Protein AF-H8GX59-F1 (afdb_monomer)

Structure (mmCIF, N/CA/C/O backbone):
data_AF-H8GX59-F1
#
_entry.id   AF-H8GX59-F1
#
loop_
_atom_site.group_PDB
_atom_site.id
_atom_site.type_symbol
_atom_site.label_atom_id
_atom_site.label_alt_id
_atom_site.label_comp_id
_atom_site.label_asym_id
_atom_site.label_entity_id
_atom_site.label_seq_id
_atom_site.pdbx_PDB_ins_code
_atom_site.Cartn_x
_atom_site.Cartn_y
_atom_site.Cartn_z
_atom_site.occupancy
_atom_site.B_iso_or_equiv
_atom_site.auth_seq_id
_atom_site.auth_comp_id
_atom_site.auth_asym_id
_atom_site.auth_atom_id
_atom_site.pdbx_PDB_model_num
ATOM 1 N N . MET A 1 1 ? -15.824 -10.157 12.066 1.00 67.88 1 MET A N 1
ATOM 2 C CA . MET A 1 1 ? -14.384 -10.454 12.194 1.00 67.88 1 MET A CA 1
ATOM 3 C C . MET A 1 1 ? -13.680 -9.460 13.105 1.00 67.88 1 MET A C 1
ATOM 5 O O . MET A 1 1 ? -13.380 -9.862 14.214 1.00 67.88 1 MET A O 1
ATOM 9 N N . LEU A 1 2 ? -13.534 -8.173 12.753 1.00 68.44 2 LEU A N 1
ATOM 10 C CA . LEU A 1 2 ? -12.880 -7.199 13.652 1.00 68.44 2 LEU A CA 1
ATOM 11 C C . LEU A 1 2 ? -13.638 -6.976 14.981 1.00 68.44 2 LEU A C 1
ATOM 13 O O . LEU A 1 2 ? -13.069 -7.161 16.046 1.00 68.44 2 LEU A O 1
ATOM 17 N N . ARG A 1 3 ? -14.955 -6.701 14.947 1.00 72.81 3 ARG A N 1
ATOM 18 C CA . ARG A 1 3 ? -15.782 -6.595 16.178 1.00 72.81 3 ARG A CA 1
ATOM 19 C C . ARG A 1 3 ? -15.859 -7.890 16.990 1.00 72.81 3 ARG A C 1
ATOM 21 O O . ARG A 1 3 ? -16.157 -7.851 18.172 1.00 72.81 3 ARG A O 1
ATOM 28 N N . ALA A 1 4 ? -15.619 -9.022 16.334 1.00 84.50 4 ALA A N 1
ATOM 29 C CA . ALA A 1 4 ? -15.566 -10.331 16.974 1.00 84.50 4 ALA A CA 1
ATOM 30 C C . ALA A 1 4 ? -14.150 -10.668 17.481 1.00 84.50 4 ALA A C 1
ATOM 32 O O . ALA A 1 4 ? -13.923 -11.796 17.894 1.00 84.50 4 ALA A O 1
ATOM 33 N N . GLN A 1 5 ? -13.203 -9.723 17.380 1.00 81.81 5 GLN A N 1
ATOM 34 C CA . GLN A 1 5 ? -11.788 -9.877 17.736 1.00 81.81 5 GLN A CA 1
ATOM 35 C C . GLN A 1 5 ? -11.103 -11.078 17.062 1.00 81.81 5 GLN A C 1
ATOM 37 O O . GLN A 1 5 ? -10.162 -11.652 17.591 1.00 81.81 5 GLN A O 1
ATOM 42 N N . ALA A 1 6 ? -11.574 -11.452 15.871 1.00 89.00 6 ALA A N 1
ATOM 43 C CA . ALA A 1 6 ? -11.079 -12.609 15.129 1.00 89.00 6 ALA A CA 1
ATOM 44 C C . ALA A 1 6 ? -9.944 -12.268 14.144 1.00 89.00 6 ALA A C 1
ATOM 46 O O . ALA A 1 6 ? -9.426 -13.165 13.487 1.00 89.00 6 ALA A O 1
ATOM 47 N N . LEU A 1 7 ? -9.605 -10.984 13.975 1.00 89.38 7 LEU A N 1
ATOM 48 C CA . LEU A 1 7 ? -8.544 -10.518 13.078 1.00 89.38 7 LEU A CA 1
ATOM 49 C C . LEU A 1 7 ? -7.741 -9.402 13.745 1.00 89.38 7 LEU A C 1
ATOM 51 O O . LEU A 1 7 ? -8.330 -8.413 14.181 1.00 89.38 7 LEU A O 1
ATOM 55 N N . ASP A 1 8 ? -6.413 -9.525 13.722 1.00 91.06 8 ASP A N 1
ATOM 56 C CA . ASP A 1 8 ? -5.488 -8.472 14.163 1.00 91.06 8 ASP A CA 1
ATOM 57 C C . ASP A 1 8 ? -5.298 -7.370 13.118 1.00 91.06 8 ASP A C 1
ATOM 59 O O . ASP A 1 8 ? -4.964 -6.236 13.457 1.00 91.06 8 ASP A O 1
ATOM 63 N N . TYR A 1 9 ? -5.459 -7.695 11.835 1.00 94.88 9 TYR A N 1
ATOM 64 C CA . TYR A 1 9 ? -5.364 -6.739 10.737 1.00 94.88 9 TYR A CA 1
ATOM 65 C C . TYR A 1 9 ? -6.082 -7.253 9.485 1.00 94.88 9 TYR A C 1
ATOM 67 O O . TYR A 1 9 ? -6.420 -8.432 9.364 1.00 94.88 9 TYR A O 1
ATOM 75 N N . CYS A 1 10 ? -6.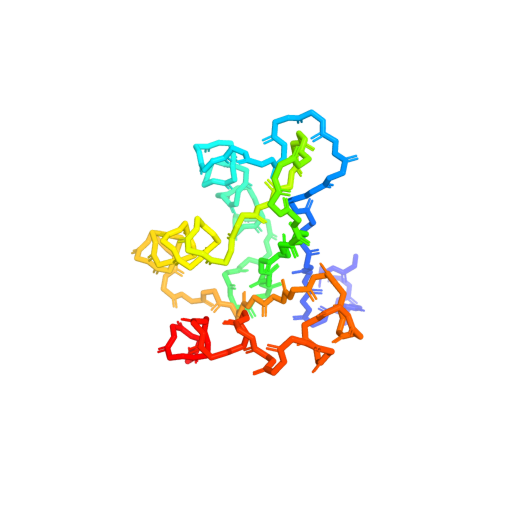288 -6.354 8.529 1.00 95.69 10 CYS A N 1
ATOM 76 C CA . CYS A 1 10 ? -6.702 -6.662 7.171 1.00 95.69 10 CYS A CA 1
ATOM 77 C C . CYS A 1 10 ? -5.674 -6.105 6.187 1.00 95.69 10 CYS A C 1
ATOM 79 O O . CYS A 1 10 ? -5.092 -5.044 6.418 1.00 95.69 10 CYS A O 1
ATOM 81 N N . ALA A 1 11 ? -5.462 -6.824 5.087 1.00 96.75 11 ALA A N 1
ATOM 82 C CA . ALA A 1 11 ? -4.502 -6.449 4.066 1.00 96.75 11 ALA A CA 1
ATOM 83 C C . ALA A 1 11 ? -5.182 -6.336 2.689 1.00 96.75 11 ALA A C 1
ATOM 85 O O . ALA A 1 11 ? -5.115 -7.284 1.901 1.00 96.75 11 ALA A O 1
ATOM 86 N N . PRO A 1 12 ? -5.912 -5.235 2.403 1.00 97.19 12 PRO A N 1
ATOM 87 C CA . PRO A 1 12 ? -6.509 -5.023 1.089 1.00 97.19 12 PRO A CA 1
ATOM 88 C C . PRO A 1 12 ? -5.461 -5.096 -0.026 1.00 97.19 12 PRO A C 1
ATOM 90 O O . PRO A 1 12 ? -4.372 -4.525 0.071 1.00 97.19 12 PRO A O 1
ATOM 93 N N . GLN A 1 13 ? -5.812 -5.824 -1.085 1.00 97.56 13 GLN A N 1
ATOM 94 C CA . GLN A 1 13 ? -4.948 -6.111 -2.225 1.00 97.56 13 GLN A CA 1
ATOM 95 C C . GLN A 1 13 ? -5.254 -5.121 -3.348 1.00 97.56 13 GLN A C 1
ATOM 97 O O . GLN A 1 13 ? -6.342 -5.148 -3.919 1.00 97.56 13 GLN A O 1
ATOM 102 N N . TYR A 1 14 ? -4.296 -4.257 -3.670 1.00 97.81 14 TYR A N 1
ATOM 103 C CA . TYR A 1 14 ? -4.393 -3.312 -4.777 1.00 97.81 14 TYR A CA 1
ATOM 104 C C . TYR A 1 14 ? -3.608 -3.863 -5.969 1.00 97.81 14 TYR A C 1
ATOM 106 O O . TYR A 1 14 ? -2.532 -3.378 -6.290 1.00 97.81 14 TYR A O 1
ATOM 114 N N . TYR A 1 15 ? -4.083 -4.957 -6.568 1.00 96.75 15 TYR A N 1
ATOM 115 C CA . TYR A 1 15 ? -3.551 -5.501 -7.822 1.00 96.75 15 TYR A CA 1
ATOM 116 C C . TYR A 1 15 ? -4.499 -6.529 -8.444 1.00 96.75 15 TYR A C 1
ATOM 118 O O . TYR A 1 15 ? -5.355 -7.082 -7.756 1.00 96.75 15 TYR A O 1
ATOM 126 N N . GLY A 1 16 ? -4.300 -6.838 -9.729 1.00 92.75 16 GLY A N 1
ATOM 127 C CA . GLY A 1 16 ? -4.966 -7.969 -10.393 1.00 92.75 16 GLY A CA 1
ATOM 128 C C . GLY A 1 16 ? -6.438 -7.735 -10.747 1.00 92.75 16 GLY A C 1
ATOM 129 O O . GLY A 1 16 ? -7.176 -8.694 -10.963 1.00 92.75 16 GLY A O 1
ATOM 130 N N . GLY A 1 17 ? -6.869 -6.476 -10.805 1.00 92.69 17 GLY A N 1
ATOM 131 C CA . GLY A 1 17 ? -8.219 -6.089 -11.195 1.00 92.69 17 GLY A CA 1
ATOM 132 C C . GLY A 1 17 ? -8.288 -4.608 -11.571 1.00 92.69 17 GLY A C 1
ATOM 133 O O . GLY A 1 17 ? -7.396 -3.853 -11.182 1.00 92.69 17 GLY A O 1
ATOM 134 N N . PRO A 1 18 ? -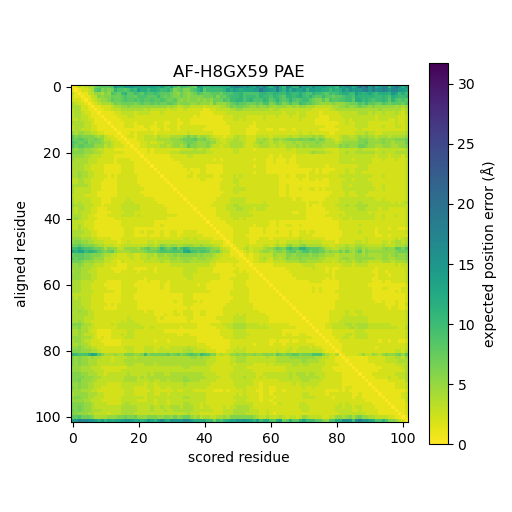9.338 -4.180 -12.293 1.00 93.38 18 PRO A N 1
ATOM 135 C CA . PRO A 1 18 ? -9.408 -2.838 -12.859 1.00 93.38 18 PRO A CA 1
ATOM 136 C C . PRO A 1 18 ? -9.171 -1.745 -11.816 1.00 93.38 18 PRO A C 1
ATOM 138 O O . PRO A 1 18 ? -9.776 -1.773 -10.745 1.00 93.38 18 PRO A O 1
ATOM 141 N N . GLN A 1 19 ? -8.321 -0.771 -12.154 1.00 91.25 19 GLN A N 1
ATOM 142 C CA . GLN A 1 19 ? -7.997 0.405 -11.328 1.00 91.25 19 GLN A CA 1
ATOM 143 C C . GLN A 1 19 ? -7.199 0.092 -10.055 1.00 91.25 19 GLN A C 1
ATOM 145 O O . GLN A 1 19 ? -6.826 1.005 -9.321 1.00 91.25 19 GLN A O 1
ATOM 150 N N . LEU A 1 20 ? -6.862 -1.173 -9.786 1.00 95.12 20 LEU A N 1
ATOM 151 C CA . LEU A 1 20 ? -6.114 -1.531 -8.581 1.00 95.12 20 LEU A CA 1
ATOM 152 C C . LEU A 1 20 ? -4.630 -1.132 -8.652 1.00 95.12 20 LEU A C 1
ATOM 154 O O . LEU A 1 20 ? -3.959 -1.127 -7.625 1.00 95.12 20 LEU A O 1
ATOM 158 N N . GLY A 1 21 ? -4.136 -0.736 -9.829 1.00 93.31 21 GLY A N 1
ATOM 159 C CA . GLY A 1 21 ? -2.840 -0.070 -10.012 1.00 93.31 21 GLY A CA 1
ATOM 160 C C . GLY A 1 21 ? -2.884 1.466 -9.926 1.00 93.31 21 GLY A C 1
ATOM 161 O O . GLY A 1 21 ? -1.873 2.111 -10.198 1.00 93.31 21 GLY A O 1
ATOM 162 N N . ASP A 1 22 ? -4.037 2.069 -9.606 1.00 95.56 22 ASP A N 1
ATOM 163 C CA . ASP A 1 22 ? -4.226 3.525 -9.585 1.00 95.56 22 ASP A CA 1
ATOM 164 C C . ASP A 1 2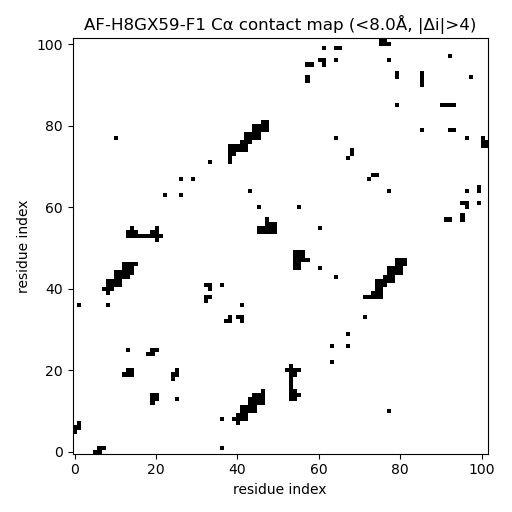2 ? -3.982 4.120 -8.173 1.00 95.56 22 ASP A C 1
ATOM 166 O O . ASP A 1 22 ? -4.642 3.727 -7.202 1.00 95.56 22 ASP A O 1
ATOM 170 N N . PRO A 1 23 ? -3.064 5.099 -8.021 1.00 96.56 23 PRO A N 1
ATOM 171 C CA . PRO A 1 23 ? -2.799 5.754 -6.738 1.00 96.56 23 PRO A CA 1
ATOM 172 C C . PRO A 1 23 ? -3.990 6.485 -6.112 1.00 96.56 23 PRO A C 1
ATOM 174 O O . PRO A 1 23 ? -4.120 6.479 -4.888 1.00 96.56 23 PRO A O 1
ATOM 177 N N . ALA A 1 24 ? -4.825 7.152 -6.908 1.00 97.00 24 ALA A N 1
ATOM 178 C CA . ALA A 1 24 ? -5.986 7.883 -6.411 1.00 97.00 24 ALA A CA 1
ATOM 179 C C . ALA A 1 24 ? -7.049 6.910 -5.899 1.00 97.00 24 ALA A C 1
ATOM 181 O O . ALA A 1 24 ? -7.514 7.057 -4.767 1.00 97.00 24 ALA A O 1
ATOM 182 N N . TYR A 1 25 ? -7.338 5.858 -6.675 1.00 96.88 25 TYR A N 1
ATOM 183 C CA . TYR A 1 25 ? -8.260 4.806 -6.247 1.00 96.88 25 TYR A CA 1
ATOM 184 C C . TYR A 1 25 ? -7.810 4.167 -4.929 1.00 96.88 25 TYR A C 1
ATOM 186 O O . TYR A 1 25 ? -8.606 4.042 -3.995 1.00 96.88 25 TYR A O 1
ATOM 194 N N . LEU A 1 26 ? -6.523 3.810 -4.820 1.00 97.81 26 LEU A N 1
ATOM 195 C CA . LEU A 1 26 ? -5.963 3.249 -3.593 1.00 97.81 26 LEU A CA 1
ATOM 196 C C . LEU A 1 26 ? -6.184 4.190 -2.406 1.00 97.81 26 LEU A C 1
ATOM 198 O O . LEU A 1 26 ? -6.698 3.752 -1.380 1.00 97.81 26 LEU A O 1
ATOM 202 N N . LEU A 1 27 ? -5.824 5.472 -2.526 1.00 97.81 27 LEU A N 1
ATOM 203 C CA . LEU A 1 27 ? -5.916 6.429 -1.418 1.00 97.81 27 LEU A CA 1
ATOM 204 C C . LEU A 1 27 ? -7.358 6.650 -0.941 1.00 97.81 27 LEU A C 1
ATOM 206 O O . LEU A 1 27 ? -7.587 6.755 0.269 1.00 97.81 27 LEU A O 1
ATOM 210 N N . ASP A 1 28 ? -8.318 6.702 -1.861 1.00 97.56 28 ASP A N 1
ATOM 211 C CA . ASP A 1 28 ? -9.728 6.895 -1.523 1.00 97.56 28 ASP A CA 1
ATOM 212 C C . ASP A 1 28 ? -10.356 5.626 -0.944 1.00 97.56 28 ASP A C 1
ATOM 214 O O . ASP A 1 28 ? -11.072 5.676 0.061 1.00 97.56 28 ASP A O 1
ATOM 218 N N . ASN A 1 29 ? -10.027 4.460 -1.500 1.00 97.69 29 ASN A N 1
ATOM 219 C CA . ASN A 1 29 ? -10.486 3.187 -0.961 1.00 97.69 29 ASN A CA 1
ATOM 220 C C . ASN A 1 29 ? -9.882 2.903 0.426 1.00 97.69 29 ASN A C 1
ATOM 222 O O . ASN A 1 29 ? -10.575 2.413 1.320 1.00 97.69 29 ASN A O 1
ATOM 226 N N . LEU A 1 30 ? -8.621 3.281 0.651 1.00 97.88 30 LEU A N 1
ATOM 227 C CA . LEU A 1 30 ? -7.946 3.120 1.937 1.00 97.88 30 LEU A CA 1
ATOM 228 C C . LEU A 1 30 ? -8.634 3.910 3.056 1.00 97.88 30 LEU A C 1
ATOM 230 O O . LEU A 1 30 ? -8.720 3.415 4.178 1.00 97.88 30 LEU A O 1
ATOM 234 N N . ALA A 1 31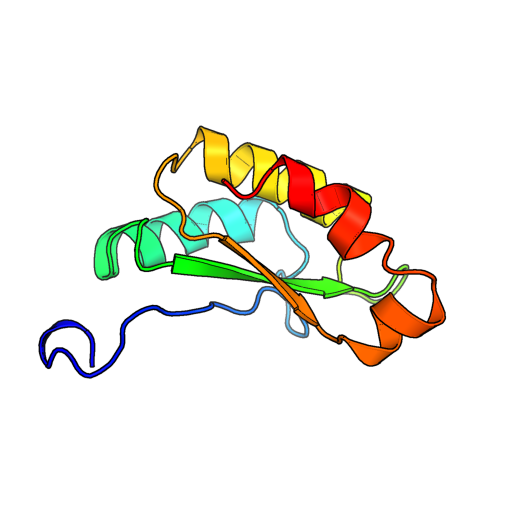 ? -9.215 5.077 2.753 1.00 98.06 31 ALA A N 1
ATOM 235 C CA . ALA A 1 31 ? -10.023 5.830 3.714 1.00 98.06 31 ALA A CA 1
ATOM 236 C C . ALA A 1 31 ? -11.207 5.003 4.248 1.00 98.06 31 ALA A C 1
ATOM 238 O O . ALA A 1 31 ? -11.561 5.104 5.423 1.00 98.06 31 ALA A O 1
ATOM 239 N N . THR A 1 32 ? -11.793 4.142 3.409 1.00 97.06 32 THR A N 1
ATOM 240 C CA . THR A 1 32 ? -12.868 3.232 3.826 1.00 97.06 32 THR A CA 1
ATOM 241 C C . THR A 1 32 ? -12.348 2.149 4.764 1.00 97.06 32 THR A C 1
ATOM 243 O O . THR A 1 32 ? -12.952 1.930 5.813 1.00 97.06 32 THR A O 1
ATOM 246 N N . TRP A 1 33 ? -11.219 1.514 4.443 1.00 97.31 33 TRP A N 1
ATOM 247 C CA . TRP A 1 33 ? -10.606 0.507 5.316 1.00 97.31 33 TRP A CA 1
ATOM 248 C C . TRP A 1 33 ? -10.219 1.082 6.674 1.00 97.31 33 TRP A C 1
ATOM 250 O O . TRP A 1 33 ? -10.582 0.515 7.701 1.00 97.31 33 TRP A O 1
ATOM 260 N N . VAL A 1 34 ? -9.568 2.246 6.684 1.00 97.31 34 VAL A N 1
ATOM 261 C CA . VAL A 1 34 ? -9.182 2.948 7.914 1.00 97.31 34 VAL A CA 1
ATOM 262 C C . VAL A 1 34 ? -10.412 3.313 8.744 1.00 97.31 34 VAL A C 1
ATOM 264 O O . VAL A 1 34 ? -10.418 3.081 9.948 1.00 97.31 34 VAL A O 1
ATOM 267 N N . ARG A 1 35 ? -11.489 3.812 8.123 1.00 96.06 35 ARG A N 1
ATOM 268 C CA . ARG A 1 35 ? -12.745 4.120 8.830 1.00 96.06 35 ARG A CA 1
ATOM 269 C C . ARG A 1 35 ? -13.393 2.880 9.453 1.00 96.06 35 ARG A C 1
ATOM 271 O O . ARG A 1 35 ? -14.025 2.987 10.498 1.00 96.06 35 ARG A O 1
ATOM 278 N N . LEU A 1 36 ? -13.304 1.730 8.787 1.00 93.38 36 LEU A N 1
ATOM 279 C CA . LEU A 1 36 ? -13.929 0.491 9.252 1.00 93.38 36 LEU A CA 1
ATOM 280 C C . LEU A 1 36 ? -13.112 -0.218 10.332 1.00 93.38 36 LEU A C 1
ATOM 282 O O . LEU A 1 36 ? -13.711 -0.866 11.192 1.00 93.38 36 LEU A O 1
ATOM 286 N N . LEU A 1 37 ? -11.781 -0.142 10.252 1.00 93.88 37 LEU A N 1
ATOM 287 C CA . LEU A 1 37 ? -10.892 -1.000 11.030 1.00 93.88 37 LEU A CA 1
ATOM 288 C C . LEU A 1 37 ? -9.969 -0.263 11.999 1.00 93.88 37 LEU A C 1
ATOM 290 O O . LEU A 1 37 ? -9.488 -0.908 12.917 1.00 93.88 37 LEU A O 1
ATOM 294 N N . GLY A 1 38 ? -9.728 1.037 11.821 1.00 95.19 38 GLY A N 1
ATOM 295 C CA . GLY A 1 38 ? -8.578 1.719 12.424 1.00 95.19 38 GLY A CA 1
ATOM 296 C C . GLY A 1 38 ? -7.324 1.545 11.561 1.00 95.19 38 GLY A C 1
ATOM 297 O O . GLY A 1 38 ? -7.141 0.521 10.901 1.00 95.19 38 GLY A O 1
ATOM 298 N N . ALA A 1 39 ? -6.466 2.564 11.501 1.00 96.81 39 ALA A N 1
ATOM 299 C CA . ALA A 1 39 ? -5.288 2.547 10.625 1.00 96.81 39 ALA A CA 1
ATOM 300 C C . ALA A 1 39 ? -4.265 1.475 11.053 1.00 96.81 39 ALA A C 1
ATOM 302 O O . ALA A 1 39 ? -3.676 0.795 10.213 1.00 96.81 39 ALA A O 1
ATOM 303 N N . GLU A 1 40 ? -4.136 1.260 12.357 1.00 95.75 40 GLU A N 1
ATOM 304 C CA . GLU A 1 40 ? -3.276 0.283 13.031 1.00 95.75 40 GLU A CA 1
ATOM 305 C C . GLU A 1 40 ? -3.622 -1.183 12.715 1.00 95.75 40 GLU A C 1
ATOM 307 O O . GLU A 1 40 ? -2.828 -2.100 12.965 1.00 95.75 40 GLU A O 1
ATOM 312 N N . HIS A 1 41 ? -4.789 -1.396 12.108 1.00 96.06 41 HIS A N 1
ATOM 313 C CA . HIS A 1 41 ? -5.288 -2.687 11.655 1.00 96.06 41 HIS A CA 1
ATOM 314 C C . HIS A 1 41 ? -5.252 -2.837 10.125 1.00 96.06 41 HIS A C 1
ATOM 316 O O . HIS A 1 41 ? -5.779 -3.817 9.601 1.00 96.06 41 HIS A O 1
ATOM 322 N N . VAL A 1 42 ? -4.641 -1.905 9.382 1.00 97.75 42 VAL A N 1
ATOM 323 C CA . VAL A 1 42 ? -4.609 -1.932 7.908 1.00 97.75 42 VAL A CA 1
ATOM 324 C C . VAL A 1 42 ? -3.183 -2.054 7.373 1.00 97.75 42 VAL A C 1
ATOM 326 O O . VAL A 1 42 ? -2.309 -1.248 7.692 1.00 97.75 42 VAL A O 1
ATOM 329 N N . VAL A 1 43 ? -2.970 -3.045 6.504 1.00 97.94 43 VAL A N 1
ATOM 330 C CA . VAL A 1 43 ? -1.732 -3.270 5.742 1.00 97.94 43 VAL A CA 1
ATOM 331 C C . VAL A 1 43 ? -2.016 -3.080 4.248 1.00 97.94 43 VAL A C 1
ATOM 333 O O . VAL A 1 43 ? -2.978 -3.630 3.730 1.00 97.94 43 VAL A O 1
ATOM 336 N N . VAL A 1 44 ? -1.195 -2.328 3.516 1.00 98.31 44 VAL A N 1
ATOM 337 C CA . VAL A 1 44 ? -1.431 -2.069 2.080 1.00 98.31 44 VAL A CA 1
ATOM 338 C C . VAL A 1 44 ? -0.739 -3.121 1.205 1.00 98.31 44 VAL A C 1
ATOM 340 O O . VAL A 1 44 ? 0.481 -3.266 1.265 1.00 98.31 44 VAL A O 1
ATOM 343 N N . GLY A 1 45 ? -1.496 -3.859 0.390 1.00 98.06 45 GLY A N 1
ATOM 344 C CA . GLY A 1 45 ? -0.957 -4.885 -0.508 1.00 98.06 45 GLY A CA 1
ATOM 345 C C . GLY A 1 45 ? -0.692 -4.391 -1.925 1.00 98.06 45 GLY A C 1
ATOM 346 O O . GLY A 1 45 ? -1.611 -3.903 -2.580 1.00 98.06 45 GLY A O 1
ATOM 347 N N . PHE A 1 46 ? 0.528 -4.592 -2.425 1.00 98.00 46 PHE A N 1
ATOM 348 C CA . PHE A 1 46 ? 0.942 -4.228 -3.784 1.00 98.00 46 PHE A CA 1
ATOM 349 C C . PHE A 1 46 ? 1.336 -5.462 -4.595 1.00 98.00 46 PHE A C 1
ATOM 351 O O . PHE A 1 46 ? 2.150 -6.261 -4.144 1.00 98.00 46 PHE A O 1
ATOM 358 N N . GLY A 1 47 ? 0.819 -5.601 -5.813 1.00 96.38 47 GLY A N 1
ATOM 359 C CA . GLY A 1 47 ? 1.278 -6.607 -6.772 1.00 96.38 47 GLY A CA 1
ATOM 360 C C . GLY A 1 47 ? 2.307 -5.983 -7.697 1.00 96.38 47 GLY A C 1
ATOM 361 O O . GLY A 1 47 ? 2.021 -4.958 -8.312 1.00 96.38 47 GLY A O 1
ATOM 362 N N . LEU A 1 48 ? 3.497 -6.576 -7.799 1.00 95.06 48 LEU A N 1
ATOM 363 C CA . LEU A 1 48 ? 4.622 -5.952 -8.496 1.00 95.06 48 LEU A CA 1
ATOM 364 C C . LEU A 1 48 ? 4.887 -6.593 -9.846 1.00 95.06 48 LEU A C 1
ATOM 366 O O . LEU A 1 48 ? 5.347 -7.732 -9.923 1.00 95.06 48 LEU A O 1
ATOM 370 N N . HIS A 1 49 ? 4.661 -5.832 -10.907 1.00 90.75 49 HIS A N 1
ATOM 371 C CA . HIS A 1 49 ? 5.056 -6.227 -12.246 1.00 90.75 49 HIS A CA 1
ATOM 372 C C . HIS A 1 49 ? 5.131 -4.997 -13.145 1.00 90.75 49 HIS A C 1
ATOM 374 O O . HIS A 1 49 ? 4.116 -4.389 -13.481 1.00 90.75 49 HIS A O 1
ATOM 380 N N . ALA A 1 50 ? 6.338 -4.640 -13.582 1.00 83.06 50 ALA A N 1
ATOM 381 C CA . ALA A 1 50 ? 6.495 -3.576 -14.562 1.00 83.06 50 ALA A CA 1
ATOM 382 C C . ALA A 1 50 ? 5.840 -4.005 -15.887 1.00 83.06 50 ALA A C 1
ATOM 384 O O . ALA A 1 50 ? 6.135 -5.081 -16.405 1.00 83.06 50 ALA A O 1
ATOM 385 N N . GLY A 1 51 ? 4.929 -3.183 -16.410 1.00 83.56 51 GLY A N 1
ATOM 386 C CA . GLY A 1 51 ? 4.321 -3.378 -17.729 1.00 83.56 51 GLY A CA 1
ATOM 387 C C . GLY A 1 51 ? 3.049 -4.230 -17.780 1.00 83.56 51 GLY A C 1
ATOM 388 O O . GLY A 1 51 ? 2.500 -4.373 -18.868 1.00 83.56 51 GLY A O 1
ATOM 389 N N . LEU A 1 52 ? 2.552 -4.758 -16.653 1.00 89.00 52 LEU A N 1
ATOM 390 C CA . LEU A 1 52 ? 1.201 -5.330 -16.610 1.00 89.00 52 LEU A CA 1
ATOM 391 C C . LEU A 1 52 ? 0.185 -4.268 -16.167 1.00 89.00 52 LEU A C 1
ATO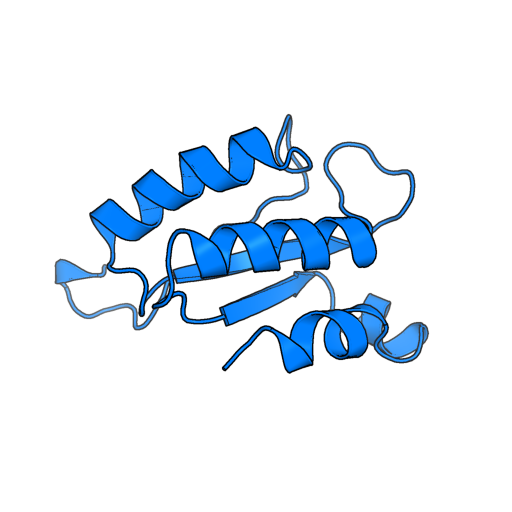M 393 O O . LEU A 1 52 ? 0.481 -3.499 -15.248 1.00 89.00 52 LEU A O 1
ATOM 397 N N . PRO A 1 53 ? -1.007 -4.218 -16.791 1.00 89.88 53 PRO A N 1
ATOM 398 C CA . PRO A 1 53 ? -2.086 -3.363 -16.312 1.00 89.88 53 PRO A CA 1
ATOM 399 C C . PRO A 1 53 ? -2.490 -3.787 -14.900 1.00 89.88 53 PRO A C 1
ATOM 401 O O . PRO A 1 53 ? -2.444 -4.970 -14.576 1.00 89.88 53 PRO A O 1
ATOM 404 N N . ASP A 1 54 ? -2.877 -2.825 -14.065 1.00 93.19 54 ASP A N 1
ATOM 405 C CA . ASP A 1 54 ? -3.315 -3.063 -12.683 1.00 93.19 54 ASP A CA 1
ATOM 406 C C . ASP A 1 54 ? -2.254 -3.691 -11.753 1.00 93.19 54 ASP A C 1
ATOM 408 O O . ASP A 1 54 ? -2.583 -4.247 -10.702 1.00 93.19 54 ASP A O 1
ATOM 412 N N . TYR A 1 55 ? -0.974 -3.581 -12.121 1.00 95.12 55 TYR A N 1
ATOM 413 C CA . TYR A 1 55 ? 0.180 -3.902 -11.280 1.00 95.12 55 TYR A CA 1
ATOM 414 C C . TYR A 1 55 ? 1.063 -2.670 -11.081 1.00 95.12 55 TYR A C 1
ATOM 416 O O . TYR A 1 55 ? 1.023 -1.697 -11.835 1.00 95.12 55 TYR A O 1
ATOM 424 N N . TRP A 1 56 ? 1.887 -2.721 -10.041 1.00 96.56 56 TRP A N 1
ATOM 425 C CA . TRP A 1 56 ? 2.742 -1.623 -9.622 1.00 96.56 56 TRP A CA 1
ATOM 426 C C . TRP A 1 56 ? 4.190 -1.848 -10.043 1.00 96.56 56 TRP A C 1
ATOM 428 O O . TRP A 1 56 ? 4.688 -2.975 -10.098 1.00 96.56 56 TRP A O 1
ATOM 438 N N . THR A 1 57 ? 4.901 -0.744 -10.249 1.00 95.44 57 THR A N 1
ATOM 439 C CA . THR A 1 57 ? 6.359 -0.716 -10.094 1.00 95.44 57 THR A CA 1
ATOM 440 C C . THR A 1 57 ? 6.710 -0.466 -8.627 1.00 95.44 57 THR A C 1
ATOM 442 O O . THR A 1 57 ? 5.913 0.111 -7.883 1.00 95.44 57 THR A O 1
ATOM 445 N N . GLU A 1 58 ? 7.914 -0.845 -8.201 1.00 95.44 58 GLU A N 1
ATOM 446 C CA . GLU A 1 58 ? 8.391 -0.628 -6.828 1.00 95.44 58 GLU A CA 1
ATOM 447 C C . GLU A 1 58 ? 8.365 0.858 -6.458 1.00 95.44 58 GLU A C 1
ATOM 449 O O . GLU A 1 58 ? 7.923 1.235 -5.375 1.00 95.44 58 GLU A O 1
ATOM 454 N N . ASP A 1 59 ? 8.774 1.715 -7.392 1.00 95.44 59 ASP A N 1
ATOM 455 C CA . ASP A 1 59 ? 8.784 3.162 -7.208 1.00 95.44 59 ASP A CA 1
ATOM 456 C C . ASP A 1 59 ? 7.369 3.752 -7.113 1.00 95.44 59 ASP A C 1
ATOM 458 O O . ASP A 1 59 ? 7.124 4.658 -6.310 1.00 95.44 59 ASP A O 1
ATOM 462 N N . ALA A 1 60 ? 6.418 3.257 -7.914 1.00 96.38 60 ALA A N 1
ATOM 463 C CA . ALA A 1 60 ? 5.024 3.688 -7.825 1.00 96.38 60 ALA A CA 1
ATOM 464 C C . ALA A 1 60 ? 4.383 3.239 -6.504 1.00 96.38 60 ALA A C 1
ATOM 466 O O . ALA A 1 60 ? 3.705 4.044 -5.859 1.00 96.38 60 ALA A O 1
ATOM 467 N N . ALA A 1 61 ? 4.649 2.003 -6.071 1.00 97.38 61 ALA A N 1
ATOM 468 C CA . ALA A 1 61 ? 4.198 1.481 -4.786 1.00 97.38 61 ALA A CA 1
ATOM 469 C C . ALA A 1 61 ? 4.781 2.293 -3.617 1.00 97.38 61 ALA A C 1
ATOM 471 O O . ALA A 1 61 ? 4.028 2.774 -2.773 1.00 97.38 61 ALA A O 1
ATOM 472 N N . ALA A 1 62 ? 6.095 2.544 -3.604 1.00 97.50 62 ALA A N 1
ATOM 473 C CA . ALA A 1 62 ? 6.760 3.315 -2.552 1.00 97.50 62 ALA A CA 1
ATOM 474 C C . ALA A 1 62 ? 6.225 4.750 -2.449 1.00 97.50 62 ALA A C 1
ATOM 476 O O . ALA A 1 62 ? 5.878 5.210 -1.359 1.00 97.50 62 ALA A O 1
ATOM 477 N N . ARG A 1 63 ? 6.087 5.455 -3.582 1.00 97.94 63 ARG A N 1
ATOM 478 C CA . ARG A 1 63 ? 5.521 6.816 -3.597 1.00 97.94 63 ARG A CA 1
ATOM 479 C C . ARG A 1 63 ? 4.075 6.843 -3.116 1.00 97.94 63 ARG A C 1
ATOM 481 O O . ARG A 1 63 ? 3.691 7.753 -2.382 1.00 97.94 63 ARG A O 1
ATOM 488 N N . THR A 1 64 ? 3.275 5.866 -3.525 1.00 98.25 64 THR A N 1
ATOM 489 C CA . THR A 1 64 ? 1.862 5.796 -3.141 1.00 98.25 64 THR A CA 1
ATOM 490 C C . THR A 1 64 ? 1.718 5.450 -1.665 1.00 98.25 64 THR A C 1
ATOM 492 O O . THR A 1 64 ? 0.957 6.109 -0.960 1.00 98.25 64 THR A O 1
ATOM 495 N N . TYR A 1 65 ? 2.516 4.509 -1.160 1.00 98.06 65 TYR A N 1
ATOM 496 C CA . TYR A 1 65 ? 2.549 4.174 0.258 1.00 98.06 65 TYR A CA 1
ATOM 497 C C . TYR A 1 65 ? 3.014 5.352 1.125 1.00 98.06 65 TYR A C 1
ATOM 499 O O . TYR A 1 65 ? 2.406 5.621 2.157 1.00 98.06 65 TYR A O 1
ATOM 507 N N . ALA A 1 66 ? 4.015 6.125 0.689 1.00 98.06 66 ALA A N 1
ATOM 508 C CA . ALA A 1 66 ? 4.431 7.339 1.396 1.00 98.06 66 ALA A CA 1
ATOM 509 C C . ALA A 1 66 ? 3.282 8.360 1.516 1.00 98.06 66 ALA A C 1
ATOM 511 O O . ALA A 1 66 ? 3.066 8.924 2.588 1.00 98.06 66 ALA A O 1
ATOM 512 N N . ARG A 1 67 ? 2.49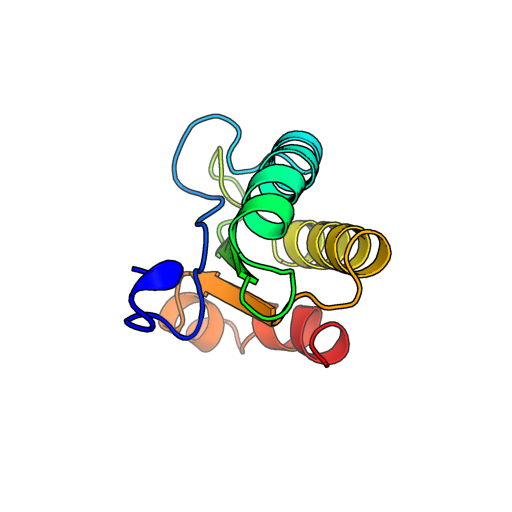2 8.552 0.448 1.00 98.19 67 ARG A N 1
ATOM 513 C CA . ARG A 1 67 ? 1.283 9.399 0.478 1.00 98.19 67 ARG A CA 1
ATOM 514 C C . ARG A 1 67 ? 0.212 8.830 1.407 1.00 98.19 67 ARG A C 1
ATOM 516 O O . ARG A 1 67 ? -0.392 9.579 2.171 1.00 98.19 67 ARG A O 1
ATOM 523 N N . ALA A 1 68 ? 0.002 7.516 1.371 1.00 98.00 68 ALA A N 1
ATOM 524 C CA . ALA A 1 68 ? -0.940 6.834 2.249 1.00 98.00 68 ALA A CA 1
ATOM 525 C C . ALA A 1 68 ? -0.553 6.999 3.725 1.00 98.00 68 ALA A C 1
ATOM 527 O O . ALA A 1 68 ? -1.400 7.378 4.524 1.00 98.00 68 ALA A O 1
ATOM 528 N N . AR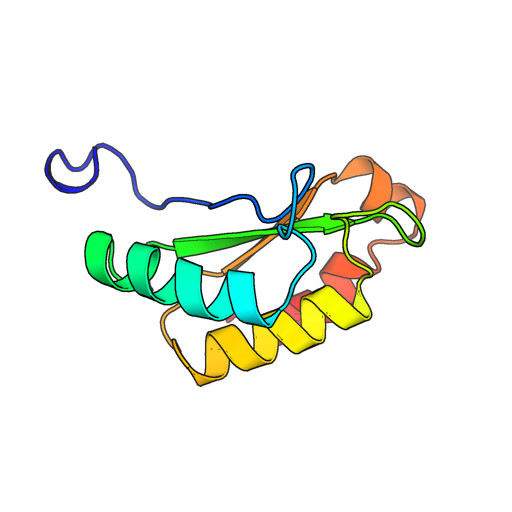G A 1 69 ? 0.725 6.812 4.080 1.00 97.19 69 ARG A N 1
ATOM 529 C CA . ARG A 1 69 ? 1.250 7.042 5.438 1.00 97.19 69 ARG A CA 1
ATOM 530 C C . ARG A 1 69 ? 1.160 8.501 5.866 1.00 97.19 69 ARG A C 1
ATOM 532 O O . ARG A 1 69 ? 0.836 8.760 7.017 1.00 97.19 69 ARG A O 1
ATOM 539 N N . ALA A 1 70 ? 1.397 9.454 4.966 1.00 97.19 70 ALA A N 1
ATOM 540 C CA . ALA A 1 70 ? 1.209 10.870 5.281 1.00 97.19 70 ALA A CA 1
ATOM 541 C C . ALA A 1 70 ? -0.260 11.196 5.611 1.00 97.19 70 ALA A C 1
ATOM 543 O O . ALA A 1 70 ? -0.527 11.973 6.524 1.00 97.19 70 ALA A O 1
ATOM 544 N N . ARG A 1 71 ? -1.215 10.578 4.899 1.00 97.62 71 ARG A N 1
ATOM 545 C CA . ARG A 1 71 ? -2.660 10.743 5.139 1.00 97.62 71 ARG A CA 1
ATOM 546 C C . ARG A 1 71 ? -3.158 9.951 6.354 1.00 97.62 71 ARG A C 1
ATOM 548 O O . ARG A 1 71 ? -4.054 10.409 7.056 1.00 97.62 71 ARG A O 1
ATOM 555 N N . PHE A 1 72 ? -2.583 8.777 6.599 1.00 97.31 72 PHE A N 1
ATOM 556 C CA . PHE A 1 72 ? -2.963 7.837 7.652 1.00 97.31 72 PHE A CA 1
ATOM 557 C C . PHE A 1 72 ? -1.705 7.362 8.411 1.00 97.31 72 PHE A C 1
ATOM 559 O O . PHE A 1 72 ? -1.195 6.267 8.153 1.00 97.31 72 PHE A O 1
ATOM 566 N N . PRO A 1 73 ? -1.181 8.161 9.361 1.00 95.94 73 PRO A N 1
ATOM 567 C CA . PRO A 1 73 ? 0.096 7.872 10.024 1.00 95.94 73 PRO A CA 1
ATOM 568 C C . PRO A 1 73 ? 0.137 6.546 10.788 1.00 95.94 73 PRO A C 1
ATOM 570 O O . PRO A 1 73 ? 1.208 5.972 10.947 1.00 95.94 73 PRO A O 1
ATOM 573 N N . GLY A 1 74 ? -1.021 6.045 11.229 1.00 96.44 74 GLY A N 1
ATOM 574 C CA . GLY A 1 74 ? -1.143 4.792 11.973 1.00 96.44 74 GLY A CA 1
ATOM 575 C C . GLY A 1 74 ? -1.167 3.521 11.121 1.00 96.44 74 GLY A C 1
ATOM 576 O O . GLY A 1 74 ? -1.326 2.453 11.697 1.00 96.44 74 GLY A O 1
ATOM 577 N N . LEU A 1 75 ? -1.047 3.598 9.784 1.00 97.94 75 LEU A N 1
ATOM 578 C CA . LEU A 1 75 ? -1.070 2.398 8.932 1.00 97.94 75 LEU A CA 1
ATOM 579 C C . LEU A 1 75 ? -0.057 1.363 9.415 1.00 97.94 75 LEU A C 1
ATOM 581 O O . LEU A 1 75 ? 1.124 1.683 9.553 1.00 97.94 75 LEU A O 1
ATOM 585 N N . ARG A 1 76 ? -0.514 0.124 9.605 1.00 96.75 76 ARG A N 1
ATOM 586 C CA . ARG A 1 76 ? 0.288 -0.964 10.177 1.00 96.75 76 ARG A CA 1
ATOM 587 C C . ARG A 1 76 ? 1.491 -1.339 9.318 1.00 96.75 76 ARG A C 1
ATOM 589 O O . ARG A 1 76 ? 2.517 -1.761 9.840 1.00 96.75 76 ARG A O 1
ATOM 596 N N . GLY A 1 77 ? 1.359 -1.238 8.000 1.00 97.25 77 GLY A N 1
ATOM 597 C CA . GLY A 1 77 ? 2.442 -1.571 7.089 1.00 97.25 77 GLY A CA 1
ATOM 598 C C . GLY A 1 77 ? 1.988 -1.760 5.654 1.00 97.25 77 GLY A C 1
ATOM 599 O O . GLY A 1 77 ? 0.903 -1.338 5.250 1.00 97.25 77 GLY A O 1
ATOM 600 N N . ALA A 1 78 ? 2.828 -2.443 4.888 1.00 97.38 78 ALA A N 1
ATOM 601 C CA . ALA A 1 78 ? 2.537 -2.854 3.528 1.00 97.38 78 ALA A CA 1
ATOM 602 C C . ALA A 1 78 ? 3.221 -4.185 3.205 1.00 97.38 78 ALA A C 1
ATOM 604 O O . ALA A 1 78 ? 4.185 -4.571 3.866 1.00 97.38 78 ALA A O 1
ATOM 605 N N . PHE A 1 79 ? 2.724 -4.875 2.182 1.00 96.69 79 PHE A N 1
ATOM 606 C CA . PHE A 1 79 ? 3.319 -6.107 1.676 1.00 96.69 79 PHE A CA 1
ATOM 607 C C . PHE A 1 79 ? 3.367 -6.106 0.144 1.00 96.69 79 PHE A C 1
ATOM 609 O O . PHE A 1 79 ? 2.565 -5.442 -0.516 1.00 96.69 79 PHE A O 1
ATOM 616 N N . GLY A 1 80 ? 4.316 -6.861 -0.412 1.00 95.88 80 GLY A N 1
ATOM 617 C CA . GLY A 1 80 ? 4.494 -7.041 -1.851 1.00 95.88 80 GLY A CA 1
ATOM 618 C C . GLY A 1 80 ? 4.154 -8.469 -2.272 1.00 95.88 80 GLY A C 1
ATOM 619 O O . GLY A 1 80 ? 4.736 -9.424 -1.755 1.00 95.88 80 GLY A O 1
ATOM 620 N N . TRP A 1 81 ? 3.228 -8.628 -3.216 1.00 94.75 81 TRP A N 1
ATOM 621 C CA . TRP A 1 81 ? 2.984 -9.886 -3.909 1.00 94.75 81 TRP A CA 1
ATOM 622 C C . TRP A 1 81 ? 3.911 -9.982 -5.136 1.00 94.75 81 TRP A C 1
ATOM 624 O O . TRP A 1 81 ? 3.831 -9.142 -6.035 1.00 94.75 81 TRP A O 1
ATOM 634 N N . ARG A 1 82 ? 4.815 -10.967 -5.232 1.00 90.56 82 ARG A N 1
ATOM 635 C CA . ARG A 1 82 ? 5.054 -12.139 -4.353 1.00 90.56 82 ARG A CA 1
ATOM 636 C C . ARG A 1 82 ? 6.518 -12.262 -3.919 1.00 90.56 82 ARG A C 1
ATOM 638 O O . ARG A 1 82 ? 7.413 -11.835 -4.642 1.00 90.56 82 ARG A O 1
ATOM 645 N N . LEU A 1 83 ? 6.754 -12.870 -2.751 1.00 92.25 83 LEU A N 1
ATOM 646 C CA . LEU A 1 83 ? 8.074 -12.961 -2.104 1.00 92.25 83 LEU A CA 1
ATOM 647 C C . LEU A 1 83 ? 9.169 -13.519 -3.023 1.00 92.25 83 LEU A C 1
ATOM 649 O O . LEU A 1 83 ? 10.255 -12.962 -3.089 1.00 92.25 83 LEU A O 1
ATOM 653 N N . ASP A 1 84 ? 8.899 -14.605 -3.743 1.00 93.81 84 ASP A N 1
ATOM 654 C CA . ASP A 1 84 ? 9.853 -15.237 -4.659 1.00 93.81 84 ASP A CA 1
ATOM 655 C C . ASP A 1 84 ? 10.223 -14.343 -5.845 1.00 93.81 84 ASP A C 1
ATOM 657 O O . ASP A 1 84 ? 11.365 -14.382 -6.301 1.00 93.81 84 ASP A O 1
ATOM 661 N N . TRP A 1 85 ? 9.290 -13.516 -6.320 1.00 90.94 85 TRP A N 1
ATOM 662 C CA . TRP A 1 85 ? 9.560 -12.537 -7.370 1.00 90.94 85 TRP A CA 1
ATOM 663 C C . TRP A 1 85 ? 10.507 -11.439 -6.880 1.00 90.94 85 TRP A C 1
ATOM 665 O O . TRP A 1 85 ? 11.473 -11.109 -7.568 1.00 90.94 85 TRP A O 1
ATOM 675 N N . ASP A 1 86 ? 10.267 -10.914 -5.677 1.00 94.81 86 ASP A N 1
ATOM 676 C CA . ASP A 1 86 ? 11.128 -9.899 -5.064 1.00 94.81 86 ASP A CA 1
ATOM 67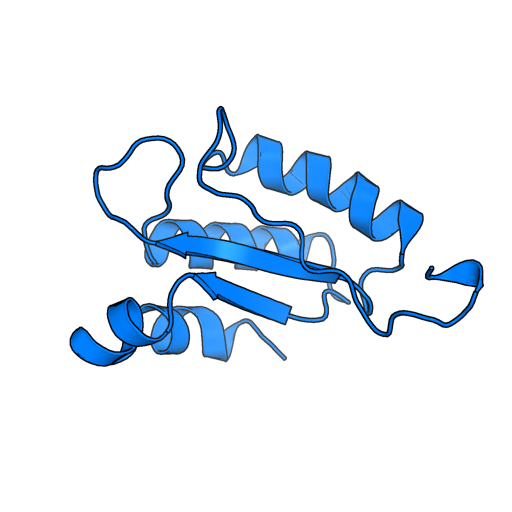7 C C . ASP A 1 86 ? 12.511 -10.484 -4.720 1.00 94.81 86 ASP A C 1
ATOM 679 O O . ASP A 1 86 ? 13.546 -9.923 -5.080 1.00 94.81 86 ASP A O 1
ATOM 683 N N . ALA A 1 87 ? 12.547 -11.682 -4.128 1.00 95.94 87 ALA A N 1
ATOM 684 C CA . ALA A 1 87 ? 13.776 -12.367 -3.728 1.00 95.94 87 ALA A CA 1
ATOM 685 C C . ALA A 1 87 ? 14.700 -12.675 -4.917 1.00 95.94 87 ALA A C 1
ATOM 687 O O . ALA A 1 87 ? 15.897 -12.400 -4.850 1.00 95.94 87 ALA A O 1
ATOM 688 N N . ARG A 1 88 ? 14.159 -13.172 -6.042 1.00 95.69 88 ARG A N 1
ATOM 689 C CA . ARG A 1 88 ? 14.943 -13.442 -7.267 1.00 95.69 88 ARG A CA 1
ATOM 690 C C . ARG A 1 88 ? 15.598 -12.192 -7.859 1.00 95.69 88 ARG A C 1
ATOM 692 O O . ARG A 1 88 ? 16.512 -12.314 -8.667 1.00 95.69 88 ARG A O 1
ATOM 699 N N . ARG A 1 89 ? 15.130 -11.004 -7.471 1.00 94.31 89 ARG A N 1
ATOM 700 C CA . ARG A 1 89 ? 15.609 -9.701 -7.947 1.00 94.31 89 ARG A CA 1
ATOM 701 C C . ARG A 1 89 ? 16.425 -8.946 -6.891 1.00 94.31 89 ARG A C 1
ATOM 703 O O . ARG A 1 89 ? 16.799 -7.804 -7.136 1.00 94.31 89 ARG A O 1
ATOM 710 N N . GLY A 1 90 ? 16.709 -9.565 -5.740 1.00 96.44 90 GLY A N 1
ATOM 711 C CA . GLY A 1 90 ? 17.470 -8.944 -4.651 1.00 96.44 90 GLY A CA 1
ATOM 712 C C . GLY A 1 90 ? 16.642 -8.044 -3.726 1.00 96.44 90 GLY A C 1
ATOM 713 O O . GLY A 1 90 ? 17.177 -7.089 -3.175 1.00 96.44 90 GLY A O 1
ATOM 714 N N . PHE A 1 91 ? 15.350 -8.335 -3.558 1.00 96.06 91 PHE A N 1
ATOM 715 C CA . PHE A 1 91 ? 14.410 -7.610 -2.692 1.00 96.06 91 PHE A CA 1
ATOM 716 C C . PHE A 1 91 ? 14.206 -6.111 -3.006 1.00 96.06 91 PHE A C 1
ATOM 718 O O . PHE A 1 91 ? 14.144 -5.296 -2.076 1.00 96.06 91 PHE A O 1
ATOM 725 N N . PRO A 1 92 ? 14.111 -5.686 -4.282 1.00 95.62 92 PRO A N 1
ATOM 726 C CA . PRO A 1 92 ? 13.977 -4.271 -4.622 1.00 95.62 92 PRO A CA 1
ATOM 727 C C . PRO A 1 92 ? 12.759 -3.610 -3.965 1.00 95.62 92 PRO A C 1
ATOM 729 O O . PRO A 1 92 ? 12.851 -2.451 -3.557 1.00 95.62 92 PRO A O 1
ATOM 732 N N . PHE A 1 93 ? 11.641 -4.319 -3.802 1.00 95.62 93 PHE A N 1
ATOM 733 C CA . PHE A 1 93 ? 10.485 -3.777 -3.095 1.00 95.62 93 PHE A CA 1
ATOM 734 C C . PHE A 1 93 ? 10.770 -3.572 -1.617 1.00 95.62 93 PHE A C 1
ATOM 736 O O . PHE A 1 93 ? 10.562 -2.468 -1.116 1.00 95.62 93 PHE A O 1
ATOM 743 N N . ALA A 1 94 ? 11.268 -4.599 -0.922 1.00 95.00 94 ALA A N 1
ATOM 744 C CA . ALA A 1 94 ? 11.544 -4.491 0.507 1.00 95.00 94 ALA A CA 1
ATOM 745 C C . ALA A 1 94 ? 12.572 -3.386 0.801 1.00 95.00 94 ALA A C 1
ATOM 747 O O . ALA A 1 94 ? 12.402 -2.631 1.756 1.00 95.00 94 ALA A O 1
ATOM 748 N N . VAL A 1 95 ? 13.586 -3.224 -0.056 1.00 96.12 95 VAL A N 1
ATOM 749 C CA . VAL A 1 95 ? 14.581 -2.145 0.055 1.00 96.12 95 VAL A CA 1
ATOM 750 C C . VAL A 1 95 ? 13.940 -0.762 -0.103 1.00 96.12 95 VAL A C 1
ATOM 752 O O . VAL A 1 95 ? 14.289 0.161 0.632 1.00 96.12 95 VAL A O 1
ATOM 755 N N . ARG A 1 96 ? 12.996 -0.594 -1.038 1.00 95.31 96 ARG A N 1
ATOM 756 C CA . ARG A 1 96 ? 12.327 0.698 -1.269 1.00 95.31 96 ARG A CA 1
ATOM 757 C C . ARG A 1 96 ? 11.264 1.019 -0.225 1.00 95.31 96 ARG A C 1
ATOM 759 O O . ARG A 1 96 ? 11.151 2.175 0.180 1.00 95.31 96 ARG A O 1
ATOM 766 N N . LEU A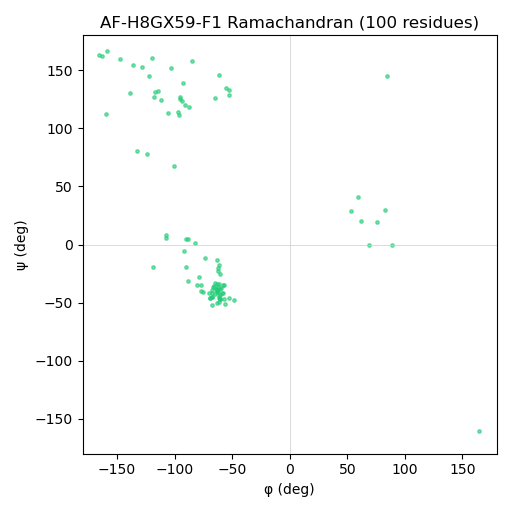 1 97 ? 10.486 0.028 0.205 1.00 95.00 97 LEU A N 1
ATOM 767 C CA . LEU A 1 97 ? 9.375 0.235 1.131 1.00 95.00 97 LEU A CA 1
ATOM 768 C C . LEU A 1 97 ? 9.779 0.161 2.601 1.00 95.00 97 LEU A C 1
ATOM 770 O O . LEU A 1 97 ? 9.176 0.853 3.417 1.00 95.00 97 LEU A O 1
ATOM 774 N N . GLY A 1 98 ? 10.780 -0.652 2.944 1.00 92.94 98 GLY A N 1
ATOM 775 C CA . GLY A 1 98 ? 11.213 -0.896 4.322 1.00 92.94 98 GLY A CA 1
ATOM 776 C C . GLY A 1 98 ? 11.407 0.384 5.143 1.00 92.94 98 GLY A C 1
ATOM 777 O O . GLY A 1 98 ? 10.820 0.487 6.216 1.00 92.94 98 GLY A O 1
ATOM 778 N N . PRO A 1 99 ? 12.113 1.417 4.640 1.00 94.50 99 PRO A N 1
ATOM 779 C CA . PRO A 1 99 ? 12.289 2.681 5.364 1.00 94.50 99 PRO A CA 1
ATOM 780 C C . PRO A 1 99 ? 10.993 3.461 5.655 1.00 94.50 99 PRO A C 1
ATOM 782 O O . PRO A 1 99 ? 10.995 4.333 6.527 1.00 94.50 99 PRO A O 1
ATOM 785 N N . LEU A 1 100 ? 9.911 3.183 4.918 1.00 93.81 100 LEU A N 1
ATOM 786 C CA . LEU A 1 100 ? 8.608 3.847 5.034 1.00 93.81 100 LEU A CA 1
ATOM 787 C C . LEU A 1 100 ? 7.673 3.148 6.032 1.00 93.81 100 LEU A C 1
ATOM 789 O O . LEU A 1 100 ? 6.690 3.747 6.476 1.00 93.81 100 LEU A O 1
ATOM 793 N N . VAL A 1 101 ? 7.946 1.884 6.362 1.00 88.94 101 VAL A N 1
ATOM 794 C CA . VAL A 1 101 ? 7.172 1.083 7.314 1.00 88.94 101 VAL A CA 1
ATOM 795 C C . VAL A 1 101 ? 7.865 1.177 8.675 1.00 88.94 101 VAL A C 1
ATOM 797 O O . VAL A 1 101 ? 8.984 0.701 8.841 1.00 88.94 101 VAL A O 1
ATOM 800 N N . ARG A 1 102 ? 7.220 1.849 9.631 1.00 68.75 102 ARG A N 1
ATOM 801 C CA . ARG A 1 102 ? 7.669 2.004 11.020 1.00 68.75 102 ARG A CA 1
ATOM 802 C C . ARG A 1 102 ? 6.481 1.901 11.950 1.00 68.75 102 ARG A C 1
ATOM 804 O O . ARG A 1 102 ? 5.464 2.572 11.622 1.00 68.75 102 ARG A O 1
#

Foldseek 3Di:
DQVVVPAQADEDALADDPCSQPLVVQLVVVVVRCVVHNQLRYEYEFEDDPPDPRHDHLVSVLVSLLVSCVVRVNHQYYDYPDPVVCVVVPNSNCVSRVVVHD

InterPro domains:
  IPR017853 Glycoside hydrolase superfamily [SSF51445] (2-94)

Solvent-accessible surface area (backbone atoms only — not comparable to full-atom values): 5654 Å² total; per-residue (Å²): 87,64,94,72,69,71,47,84,59,48,63,61,70,33,37,84,43,91,61,30,48,35,65,66,56,50,54,59,54,45,54,53,51,33,73,75,61,40,35,65,25,33,28,48,29,38,29,66,37,80,89,46,86,23,30,27,41,56,67,58,47,34,56,42,48,52,52,44,37,71,77,39,74,51,40,58,37,67,49,66,49,50,65,69,65,31,53,78,66,73,30,58,47,57,68,60,38,47,86,76,53,119

pLDDT: mean 94.03, std 5.99, range [67.88, 98.31]

Sequence (102 aa):
MLRAQALDYCAPQYYGGPQLGDPAYLLDNLATWVRLLGAEHVVVGFGLHAGLPDYWTEDAAARTYARARARFPGLRGAFGWRLDWDARRGFPFAVRLGPLVR

Secondary structure (DSSP, 8-state):
-TTTT--S-B--EE-SSTTTT-HHHHHHHHHHHHHHH-GGGBEEEEEB-TTSTT-B-HHHHHHHHHHHHHH-TT--EEEEE-HHHHHTTTSHHHHHHGGG--

Mean predicted aligned error: 2.93 Å

Organism: Deinococcus gobiensis (strain DSM 21396 / JCM 16679 / CGMCC 1.7299 / I-0) (NCBI:txid745776)

Radius of gyration: 13.26 Å; Cα contacts (8 Å, |Δi|>4): 155; chains: 1; bounding box: 33×26×36 Å

Nearest PDB structures (foldseek):
  4ac1-assembly1_X  TM=7.157E-01  e=1.968E-01  Trichoderma reesei
  1te1-assembly1_A  TM=7.048E-01  e=5.171E-01  Triticum aestivum
  4p7o-assembly2_B  TM=5.969E-01  e=8.656E-01  Escherichia coli K-12
  1nmn-assembly1_A  TM=4.924E-01  e=5.882E-01  Escherichia coli
  2qez-assembly2_F  TM=5.158E-01  e=1.195E+00  Listeria monocytogenes serotype 4b str. F2365